Protein AF-A0A3D5AL29-F1 (afdb_monomer_lite)

Sequence (123 aa):
MTFRERMAGELRLTGEQEPRQMELRLDVDWRGEHAPVRGIVHVTGWPEMPCHGTMRIAPIRARRIRYQLDFAEDSHLDGWKSVSLWHPVRSMTRLPATLTRSGEVLGVADRKSVGWGKVVREW

pLDDT: mean 80.46, std 17.86, range [29.36, 96.5]

Structure (mmCIF, N/CA/C/O backbone):
data_AF-A0A3D5AL29-F1
#
_entry.id   AF-A0A3D5AL29-F1
#
loop_
_atom_site.group_PDB
_atom_site.id
_atom_site.type_symbol
_atom_site.label_atom_id
_atom_site.label_alt_id
_atom_site.label_comp_id
_atom_site.label_asym_id
_atom_site.label_entity_id
_atom_site.label_seq_id
_atom_site.pdbx_PDB_ins_code
_atom_site.Cartn_x
_atom_site.Cartn_y
_atom_site.Cartn_z
_atom_site.occupancy
_atom_site.B_iso_or_equiv
_atom_site.auth_seq_id
_atom_site.auth_comp_id
_atom_site.auth_asym_id
_atom_site.auth_atom_id
_atom_site.pdbx_PDB_model_num
ATOM 1 N N . MET A 1 1 ? 18.262 -4.213 -8.657 1.00 83.06 1 MET A N 1
ATOM 2 C CA . MET A 1 1 ? 18.515 -2.955 -7.926 1.00 83.06 1 MET A CA 1
ATOM 3 C C . MET A 1 1 ? 17.599 -2.945 -6.725 1.00 83.06 1 MET A C 1
ATOM 5 O O . MET A 1 1 ? 16.410 -3.156 -6.909 1.00 83.06 1 MET A O 1
ATOM 9 N N . THR A 1 2 ? 18.119 -2.690 -5.531 1.00 87.06 2 THR A N 1
ATOM 10 C CA . THR A 1 2 ? 17.277 -2.448 -4.357 1.00 87.06 2 THR A CA 1
ATOM 11 C C . THR A 1 2 ? 17.051 -0.951 -4.169 1.00 87.06 2 THR A C 1
ATOM 13 O O . THR A 1 2 ? 17.950 -0.148 -4.426 1.00 87.06 2 THR A O 1
ATOM 16 N N . PHE A 1 3 ? 15.847 -0.559 -3.759 1.00 84.88 3 PHE A N 1
ATOM 17 C CA . PHE A 1 3 ? 15.549 0.817 -3.368 1.00 84.88 3 PHE A CA 1
ATOM 18 C C . PHE A 1 3 ? 14.487 0.867 -2.272 1.00 84.88 3 PHE A C 1
ATOM 20 O O . PHE A 1 3 ? 13.725 -0.080 -2.083 1.00 84.88 3 PHE A O 1
ATOM 27 N N . ARG A 1 4 ? 14.440 2.002 -1.573 1.00 87.56 4 ARG A N 1
ATOM 28 C CA . ARG A 1 4 ? 13.416 2.309 -0.577 1.00 87.56 4 ARG A CA 1
ATOM 29 C C . ARG A 1 4 ? 12.424 3.315 -1.123 1.00 87.56 4 ARG A C 1
ATOM 31 O O . ARG A 1 4 ? 12.825 4.289 -1.754 1.00 87.56 4 ARG A O 1
ATOM 38 N N . GLU A 1 5 ? 11.152 3.095 -0.833 1.00 83.88 5 GLU A N 1
ATOM 39 C CA . GLU A 1 5 ? 10.059 3.988 -1.199 1.00 83.88 5 GLU A CA 1
ATOM 40 C C . GLU A 1 5 ? 9.232 4.332 0.037 1.00 83.88 5 GLU A C 1
ATOM 42 O O . GLU A 1 5 ? 8.878 3.460 0.830 1.00 83.88 5 GLU A O 1
ATOM 47 N N . ARG A 1 6 ? 8.885 5.614 0.173 1.00 87.06 6 ARG A N 1
ATOM 48 C CA . ARG A 1 6 ? 7.925 6.091 1.169 1.00 87.06 6 ARG A CA 1
ATOM 49 C C . ARG A 1 6 ? 6.740 6.729 0.459 1.00 87.06 6 ARG A C 1
ATOM 51 O O . ARG A 1 6 ? 6.913 7.659 -0.331 1.00 87.06 6 ARG A O 1
ATOM 58 N N . MET A 1 7 ? 5.539 6.249 0.755 1.00 86.19 7 MET A N 1
ATOM 59 C CA . MET A 1 7 ? 4.287 6.815 0.255 1.00 86.19 7 MET A CA 1
ATOM 60 C C . MET A 1 7 ? 3.411 7.197 1.438 1.00 86.19 7 MET A C 1
ATOM 62 O O . MET A 1 7 ? 3.320 6.440 2.393 1.00 86.19 7 MET A O 1
ATOM 66 N N . ALA A 1 8 ? 2.764 8.353 1.367 1.00 86.75 8 ALA A N 1
ATOM 67 C CA . ALA A 1 8 ? 1.833 8.811 2.388 1.00 86.75 8 ALA A CA 1
ATOM 68 C C . ALA A 1 8 ? 0.549 9.324 1.731 1.00 86.75 8 ALA A C 1
ATOM 70 O O . ALA A 1 8 ? 0.580 9.799 0.587 1.00 86.75 8 ALA A O 1
ATOM 71 N N . GLY A 1 9 ? -0.561 9.216 2.450 1.00 86.94 9 GLY A N 1
ATOM 72 C CA . GLY A 1 9 ? -1.881 9.642 2.009 1.00 86.94 9 GLY A CA 1
ATOM 73 C C . GLY A 1 9 ? -2.906 9.585 3.136 1.00 86.94 9 GLY A C 1
ATOM 74 O O . GLY A 1 9 ? -2.583 9.276 4.280 1.00 86.94 9 GLY A O 1
ATOM 75 N N . GLU A 1 10 ? -4.150 9.879 2.791 1.00 91.00 10 GLU A N 1
ATOM 76 C CA . GLU A 1 10 ? -5.292 9.780 3.694 1.00 91.00 10 GLU A CA 1
ATOM 77 C C . GLU A 1 10 ? -6.094 8.531 3.351 1.00 91.00 10 GLU A C 1
ATOM 79 O O . GLU A 1 10 ? -6.554 8.403 2.219 1.00 91.00 10 GLU A O 1
ATOM 84 N N . LEU A 1 11 ? -6.291 7.643 4.323 1.00 91.69 11 LEU A N 1
ATOM 85 C CA . LEU A 1 11 ? -7.179 6.493 4.234 1.00 91.69 11 LEU A CA 1
ATOM 86 C C . LEU A 1 11 ? -8.579 6.890 4.707 1.00 91.69 11 LEU A C 1
ATOM 88 O O . LEU A 1 11 ? -8.771 7.262 5.864 1.00 91.69 11 LEU A O 1
ATOM 92 N N . ARG A 1 12 ? -9.566 6.778 3.820 1.00 93.06 12 ARG A N 1
ATOM 93 C CA . ARG A 1 12 ? -10.987 6.913 4.156 1.00 93.06 12 ARG A CA 1
ATOM 94 C C . ARG A 1 12 ? -11.577 5.526 4.345 1.00 93.06 12 A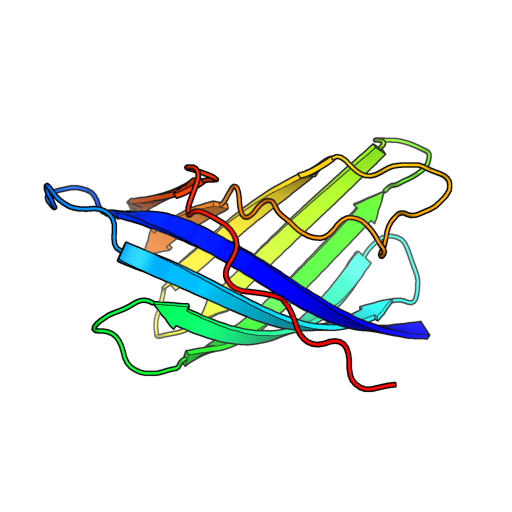RG A C 1
ATOM 96 O O . ARG A 1 12 ? -11.714 4.793 3.366 1.00 93.06 12 ARG A O 1
ATOM 103 N N . LEU A 1 13 ? -11.889 5.180 5.591 1.00 91.81 13 LEU A N 1
ATOM 104 C CA . LEU A 1 13 ? -12.541 3.922 5.937 1.00 91.81 13 LEU A CA 1
ATOM 105 C C . LEU A 1 13 ? -14.060 4.045 5.787 1.00 91.81 13 LEU A C 1
ATOM 107 O O . LEU A 1 13 ? -14.661 5.048 6.169 1.00 91.81 13 LEU A O 1
ATOM 111 N N . THR A 1 14 ? -14.684 3.010 5.238 1.00 90.75 14 THR A N 1
ATOM 112 C CA . THR A 1 14 ? -16.138 2.877 5.161 1.00 90.75 14 THR A CA 1
ATOM 113 C C . THR A 1 14 ? -16.728 2.919 6.572 1.00 90.75 14 THR A C 1
ATOM 115 O O . THR A 1 14 ? -16.331 2.144 7.437 1.00 90.75 14 THR A O 1
ATOM 118 N N . GLY A 1 15 ? -17.682 3.822 6.807 1.00 88.06 15 GLY A N 1
ATOM 119 C CA . GLY A 1 15 ? -18.333 3.996 8.112 1.00 88.06 15 GLY A CA 1
ATOM 120 C C . GLY A 1 15 ? -17.640 4.979 9.063 1.00 88.06 15 GLY A C 1
ATOM 121 O O . GLY A 1 15 ? -18.234 5.342 10.076 1.00 88.06 15 GLY A O 1
ATOM 122 N N . GLU A 1 16 ? -16.443 5.473 8.733 1.00 88.50 16 GLU A N 1
ATOM 123 C CA . GLU A 1 16 ? -15.782 6.548 9.482 1.00 88.50 16 GLU A CA 1
ATOM 124 C C . GLU A 1 16 ? -15.994 7.907 8.802 1.00 88.50 16 GLU A C 1
ATOM 126 O O . GLU A 1 16 ? -15.952 8.026 7.577 1.00 88.50 16 GLU A O 1
ATOM 131 N N . GLN A 1 17 ? -16.229 8.949 9.606 1.00 83.69 17 GLN A N 1
ATOM 132 C CA . GLN A 1 17 ? -16.422 10.312 9.093 1.00 83.69 17 GLN A CA 1
ATOM 133 C C . GLN A 1 17 ? -15.089 11.001 8.771 1.00 83.69 17 GLN A C 1
ATOM 135 O O . GLN A 1 17 ? -14.990 11.733 7.785 1.00 83.69 17 GLN A O 1
ATOM 140 N N . GLU A 1 18 ? -14.056 10.733 9.572 1.00 89.19 18 GLU A N 1
ATOM 141 C CA . GLU A 1 18 ? -12.752 11.382 9.460 1.00 89.19 18 GLU A CA 1
ATOM 142 C C . GLU A 1 18 ? -11.724 10.473 8.768 1.00 89.19 18 GLU A C 1
ATOM 144 O O . GLU A 1 18 ? -11.642 9.283 9.080 1.00 89.19 18 GLU A O 1
ATOM 149 N N . PRO A 1 19 ? -10.913 11.002 7.833 1.00 90.94 19 PRO A N 1
ATOM 150 C CA . PRO A 1 19 ? -9.818 10.245 7.246 1.00 90.94 19 PRO A CA 1
ATOM 151 C C . PRO A 1 19 ? -8.701 9.991 8.267 1.00 90.94 19 PRO A C 1
ATOM 153 O O . PRO A 1 19 ? -8.397 10.828 9.117 1.00 90.94 19 PRO A O 1
ATOM 156 N N . ARG A 1 20 ? -8.005 8.863 8.114 1.00 92.06 20 ARG A N 1
ATOM 157 C CA . ARG A 1 20 ? -6.796 8.531 8.881 1.00 92.06 20 ARG A CA 1
ATOM 158 C C . ARG A 1 20 ? -5.551 8.798 8.047 1.00 92.06 20 ARG A C 1
ATOM 160 O O . ARG A 1 20 ? -5.547 8.537 6.847 1.00 92.06 20 ARG A O 1
ATOM 167 N N . GLN A 1 21 ? -4.468 9.265 8.666 1.00 92.00 21 GLN A N 1
ATOM 168 C CA . GLN A 1 21 ? -3.188 9.342 7.959 1.00 92.00 21 GLN A CA 1
ATOM 169 C C . GLN A 1 21 ? -2.638 7.930 7.762 1.00 92.00 21 GLN A C 1
ATOM 171 O O . GLN A 1 21 ? -2.678 7.104 8.676 1.00 92.00 21 GLN A O 1
ATOM 176 N N . MET A 1 22 ? -2.134 7.662 6.563 1.00 91.38 22 MET A N 1
ATOM 177 C CA . MET A 1 22 ? -1.560 6.384 6.177 1.00 91.38 22 MET A CA 1
ATOM 178 C C . MET A 1 22 ? -0.182 6.587 5.555 1.00 91.38 22 MET A C 1
ATOM 180 O O . MET A 1 22 ? 0.021 7.477 4.729 1.00 91.38 22 MET A O 1
ATOM 184 N N . GLU A 1 23 ? 0.750 5.713 5.914 1.00 92.06 23 GLU A N 1
ATOM 185 C CA . GLU A 1 23 ? 2.095 5.656 5.369 1.00 92.06 23 GLU A CA 1
ATOM 186 C C . GLU A 1 23 ? 2.493 4.221 5.005 1.00 92.06 23 GLU A C 1
ATOM 188 O O . GLU A 1 23 ? 2.236 3.272 5.743 1.00 92.06 23 GLU A O 1
ATOM 193 N N . LEU A 1 24 ? 3.171 4.084 3.866 1.00 90.69 24 LEU A N 1
ATOM 194 C CA . LEU A 1 24 ? 3.862 2.879 3.428 1.00 90.69 24 LEU A CA 1
ATOM 195 C C . LEU A 1 24 ? 5.359 3.158 3.384 1.00 90.69 24 LEU A C 1
ATOM 197 O O . LEU A 1 24 ? 5.795 4.090 2.702 1.00 90.69 24 LEU A O 1
ATOM 201 N N . ARG A 1 25 ? 6.139 2.318 4.059 1.00 91.75 25 ARG A N 1
ATOM 202 C CA . ARG A 1 25 ? 7.604 2.285 3.974 1.00 91.75 25 ARG A CA 1
ATOM 203 C C . ARG A 1 25 ? 8.004 0.956 3.358 1.00 91.75 25 ARG A C 1
ATOM 205 O O . ARG A 1 25 ? 7.780 -0.073 3.980 1.00 91.75 25 ARG A O 1
ATOM 212 N N . LEU A 1 26 ? 8.536 0.973 2.142 1.00 90.88 26 LEU A N 1
ATOM 213 C CA . LEU A 1 26 ? 8.757 -0.225 1.335 1.00 90.88 26 LEU A CA 1
ATOM 214 C C . LEU A 1 26 ? 10.230 -0.373 0.958 1.00 90.88 26 LEU A C 1
ATOM 216 O O . LEU A 1 26 ? 10.848 0.580 0.487 1.00 90.88 26 LEU A O 1
ATOM 220 N N . ASP A 1 27 ? 10.751 -1.586 1.083 1.00 92.06 27 ASP A N 1
ATOM 221 C CA . ASP A 1 27 ? 11.988 -2.050 0.470 1.00 92.06 27 ASP A CA 1
ATOM 222 C C . ASP A 1 27 ? 11.627 -2.890 -0.766 1.00 92.06 27 ASP A C 1
ATOM 224 O O . ASP A 1 27 ? 10.874 -3.868 -0.691 1.00 92.06 27 ASP A O 1
ATOM 228 N N . VAL A 1 28 ? 12.151 -2.492 -1.925 1.00 89.19 28 VAL A N 1
ATOM 229 C CA . VAL A 1 28 ? 11.830 -3.085 -3.228 1.00 89.19 28 VAL A CA 1
ATOM 230 C C . VAL A 1 28 ? 13.095 -3.673 -3.843 1.00 89.19 28 VAL A C 1
ATOM 232 O O . VAL A 1 28 ? 14.068 -2.947 -4.049 1.00 89.19 28 VAL A O 1
ATOM 235 N N . ASP A 1 29 ? 13.083 -4.966 -4.184 1.00 90.12 29 ASP A N 1
ATOM 236 C CA . ASP A 1 29 ? 14.138 -5.590 -5.000 1.00 90.12 29 ASP A CA 1
ATOM 237 C C . ASP A 1 29 ? 13.690 -5.651 -6.463 1.00 90.12 29 ASP A C 1
ATOM 239 O O . ASP A 1 29 ? 12.976 -6.550 -6.905 1.00 90.12 29 ASP A O 1
ATOM 243 N N . TRP A 1 30 ? 14.091 -4.647 -7.234 1.00 85.19 30 TRP A N 1
ATOM 244 C CA . TRP A 1 30 ? 13.692 -4.480 -8.621 1.00 85.19 30 TRP A CA 1
ATOM 245 C C . TRP A 1 30 ? 14.679 -5.142 -9.587 1.00 85.19 30 TRP A C 1
ATOM 247 O O . TRP A 1 30 ? 15.803 -4.668 -9.779 1.00 85.19 30 TRP A O 1
ATOM 257 N N . ARG A 1 31 ? 14.246 -6.234 -10.230 1.00 83.00 31 ARG A N 1
ATOM 258 C CA . ARG A 1 31 ? 15.037 -6.988 -11.228 1.00 83.00 31 ARG A CA 1
ATOM 259 C C . ARG A 1 31 ? 14.365 -7.116 -12.602 1.00 83.00 31 ARG A C 1
ATOM 261 O O . ARG A 1 31 ? 14.923 -7.742 -13.494 1.00 83.00 31 ARG A O 1
ATOM 268 N N . GLY A 1 32 ? 13.179 -6.538 -12.779 1.00 83.06 32 GLY A N 1
ATOM 269 C CA . GLY A 1 32 ? 12.372 -6.663 -13.995 1.00 83.06 32 GLY A CA 1
ATOM 270 C C . GLY A 1 32 ? 11.012 -5.983 -13.844 1.00 83.06 32 GLY A C 1
ATOM 271 O O . GLY A 1 32 ? 10.815 -5.184 -12.938 1.00 83.06 32 GLY A O 1
ATOM 272 N N . GLU A 1 33 ? 10.047 -6.284 -14.711 1.00 85.06 33 GLU A N 1
ATOM 273 C CA . GLU A 1 33 ? 8.721 -5.644 -14.649 1.00 85.06 33 GLU A CA 1
ATOM 274 C C . GLU A 1 33 ? 7.966 -5.939 -13.338 1.00 85.06 33 GLU A C 1
ATOM 276 O O . GLU A 1 33 ? 7.160 -5.118 -12.916 1.00 85.06 33 GLU A O 1
ATOM 281 N N . HIS A 1 34 ? 8.250 -7.055 -12.663 1.00 89.00 34 HIS A N 1
ATOM 282 C CA . HIS A 1 34 ? 7.695 -7.393 -11.351 1.00 89.00 34 HIS A CA 1
ATOM 283 C C . HIS A 1 34 ? 8.814 -7.442 -10.308 1.00 89.00 34 HIS A C 1
ATOM 285 O O . HIS A 1 34 ? 9.859 -8.051 -10.543 1.00 89.00 34 HIS A O 1
ATOM 291 N N . ALA A 1 35 ? 8.592 -6.798 -9.167 1.00 89.44 35 ALA A N 1
ATOM 292 C CA . ALA A 1 35 ? 9.533 -6.710 -8.060 1.00 89.44 35 ALA A CA 1
ATOM 293 C C . ALA A 1 35 ? 8.869 -7.202 -6.764 1.00 89.44 35 ALA A C 1
ATOM 295 O O . ALA A 1 35 ? 7.778 -6.720 -6.443 1.00 89.44 35 ALA A O 1
ATOM 296 N N . PRO A 1 36 ? 9.476 -8.135 -6.009 1.00 92.12 36 PRO A N 1
ATOM 297 C CA . PRO A 1 36 ? 9.036 -8.421 -4.651 1.00 92.12 36 PRO A CA 1
ATOM 298 C C . PRO A 1 36 ? 9.215 -7.191 -3.753 1.00 92.12 36 PRO A C 1
ATOM 300 O O . PRO A 1 36 ? 10.176 -6.426 -3.894 1.00 92.12 36 PRO A O 1
ATOM 303 N N . VAL A 1 37 ? 8.281 -7.025 -2.819 1.00 92.94 37 VAL A N 1
ATOM 304 C CA . VAL A 1 37 ? 8.238 -5.909 -1.872 1.00 92.94 37 VAL A CA 1
ATOM 305 C C . VAL A 1 37 ? 8.072 -6.436 -0.458 1.00 92.94 37 VAL A C 1
ATOM 307 O O . VAL A 1 37 ? 7.311 -7.375 -0.219 1.00 92.94 37 VAL A O 1
ATOM 310 N N . ARG A 1 38 ? 8.768 -5.802 0.484 1.00 95.50 38 ARG A N 1
ATOM 311 C CA . ARG A 1 38 ? 8.531 -5.925 1.925 1.00 95.50 38 ARG A CA 1
ATOM 312 C C . ARG A 1 38 ? 8.500 -4.536 2.539 1.00 95.50 38 ARG A C 1
ATOM 314 O O . ARG A 1 38 ? 9.061 -3.608 1.966 1.00 95.50 38 ARG A O 1
ATOM 321 N N . GLY A 1 39 ? 7.859 -4.377 3.684 1.00 95.00 39 GLY A N 1
ATOM 322 C CA . GLY A 1 39 ? 7.808 -3.068 4.316 1.00 95.00 39 GLY A CA 1
ATOM 323 C C . GLY A 1 39 ? 6.895 -2.993 5.520 1.00 95.00 39 GLY A C 1
ATOM 324 O O . GLY A 1 39 ? 6.527 -4.014 6.095 1.00 95.00 39 GLY A O 1
ATOM 325 N N . ILE A 1 40 ? 6.502 -1.770 5.860 1.00 96.19 40 ILE A N 1
ATOM 326 C CA . ILE A 1 40 ? 5.603 -1.447 6.965 1.00 96.19 40 ILE A CA 1
ATOM 327 C C . ILE A 1 40 ? 4.432 -0.607 6.450 1.00 96.19 40 ILE A C 1
ATOM 329 O O . ILE A 1 40 ? 4.635 0.367 5.718 1.00 96.19 40 ILE A O 1
ATOM 333 N N . VAL A 1 41 ? 3.225 -0.970 6.883 1.00 94.62 41 VAL A N 1
ATOM 334 C CA . VAL A 1 41 ? 2.016 -0.145 6.816 1.00 94.62 41 VAL A CA 1
ATOM 335 C C . VAL A 1 41 ? 1.817 0.523 8.167 1.00 94.62 41 VAL A C 1
ATOM 337 O O . VAL A 1 41 ? 1.785 -0.144 9.201 1.00 94.62 41 VAL A O 1
ATOM 340 N N . HIS A 1 42 ? 1.646 1.837 8.154 1.00 94.38 42 HIS A N 1
ATOM 341 C CA . HIS A 1 42 ? 1.271 2.613 9.324 1.00 94.38 42 HIS A CA 1
ATOM 342 C C . HIS A 1 42 ? -0.018 3.378 9.020 1.00 94.38 42 HIS A C 1
ATOM 344 O O . HIS A 1 42 ? -0.096 4.092 8.023 1.00 94.38 42 HIS A O 1
ATOM 350 N N . VAL A 1 43 ? -1.031 3.219 9.870 1.00 93.38 43 VAL A N 1
ATOM 351 C CA . VAL A 1 43 ? -2.302 3.953 9.813 1.00 93.38 43 VAL A CA 1
ATOM 352 C C . VAL A 1 43 ? -2.539 4.548 11.192 1.00 93.38 43 VAL A C 1
ATOM 354 O O . VAL A 1 43 ? -2.399 3.847 12.193 1.00 93.38 43 VAL A O 1
ATOM 357 N N . THR A 1 44 ? -2.906 5.826 11.273 1.00 93.31 44 THR A N 1
ATOM 358 C CA . THR A 1 44 ? -3.171 6.472 12.564 1.00 93.31 44 THR A CA 1
ATOM 359 C C . THR A 1 44 ? -4.212 5.693 13.373 1.00 93.31 44 THR A C 1
ATOM 361 O O . THR A 1 44 ? -5.317 5.411 12.904 1.00 93.31 44 THR A O 1
ATOM 364 N N . GLY A 1 45 ? -3.848 5.354 14.611 1.00 91.31 45 GLY A N 1
ATOM 365 C CA . GLY A 1 45 ? -4.689 4.583 15.527 1.00 91.31 45 GLY A CA 1
ATOM 366 C C . GLY A 1 45 ? -4.604 3.063 15.355 1.00 91.31 45 GLY A C 1
ATOM 367 O O . GLY A 1 45 ? -5.318 2.358 16.061 1.00 91.31 45 GLY A O 1
ATOM 368 N N . TRP A 1 46 ? -3.762 2.551 14.451 1.00 92.06 46 TRP A N 1
ATOM 369 C CA . TRP A 1 46 ? -3.445 1.125 14.305 1.00 92.06 46 TRP A CA 1
ATOM 370 C C . TRP A 1 46 ? -1.980 0.860 14.692 1.00 92.06 46 TRP A C 1
ATOM 372 O O . TRP A 1 46 ? -1.152 1.769 14.588 1.00 92.06 46 TRP A O 1
ATOM 382 N N . PRO A 1 47 ? -1.628 -0.362 15.132 1.00 95.00 47 PRO A N 1
ATOM 383 C CA . PRO A 1 47 ? -0.225 -0.744 15.265 1.00 95.00 47 PRO A CA 1
ATOM 384 C C . PRO A 1 47 ? 0.477 -0.715 13.900 1.00 95.00 47 PRO A C 1
ATOM 386 O O . PRO A 1 47 ? -0.156 -0.892 12.857 1.00 95.00 47 PRO A O 1
ATOM 389 N N . GLU A 1 48 ? 1.798 -0.523 13.898 1.00 94.69 48 GLU A N 1
ATOM 390 C CA . GLU A 1 48 ? 2.591 -0.739 12.686 1.00 94.69 48 GLU A CA 1
ATOM 391 C C . GLU A 1 48 ? 2.501 -2.207 12.265 1.00 94.69 48 GLU A C 1
ATOM 393 O O . GLU A 1 48 ? 2.681 -3.112 13.081 1.00 94.69 48 GLU A O 1
ATOM 398 N N . MET A 1 49 ? 2.230 -2.444 10.983 1.00 95.69 49 MET A N 1
ATOM 399 C CA . MET A 1 49 ? 2.020 -3.789 10.460 1.00 95.69 49 MET A CA 1
ATOM 400 C C . MET A 1 49 ? 3.045 -4.102 9.377 1.00 95.69 49 MET A C 1
ATOM 402 O O . MET A 1 49 ? 3.164 -3.335 8.415 1.00 95.69 49 MET A O 1
ATOM 406 N N . PRO A 1 50 ? 3.777 -5.223 9.482 1.00 96.50 50 PRO A N 1
ATOM 407 C CA . PRO A 1 50 ? 4.616 -5.674 8.389 1.00 96.50 50 PRO A CA 1
ATOM 408 C C . PRO A 1 50 ? 3.750 -6.028 7.181 1.00 96.50 50 PRO A C 1
ATOM 410 O O . PRO A 1 50 ? 2.672 -6.606 7.313 1.00 96.50 50 PRO A O 1
ATOM 413 N N . CYS A 1 51 ? 4.247 -5.691 5.997 1.00 95.25 51 CYS A N 1
ATOM 414 C CA . CYS A 1 51 ? 3.622 -6.036 4.731 1.00 95.25 51 CYS A CA 1
ATOM 415 C C . CYS A 1 51 ? 4.607 -6.697 3.780 1.00 95.25 51 CYS A C 1
ATOM 417 O O . CYS A 1 51 ? 5.828 -6.515 3.864 1.00 95.25 51 CYS A O 1
ATOM 419 N N . HIS A 1 52 ? 4.053 -7.460 2.852 1.00 95.56 52 HIS A N 1
ATOM 420 C CA . HIS A 1 52 ? 4.783 -8.089 1.768 1.00 95.56 52 HIS A CA 1
ATOM 421 C C . HIS A 1 52 ? 3.907 -8.134 0.522 1.00 95.56 52 HIS A C 1
ATOM 423 O O . HIS A 1 52 ? 2.694 -7.987 0.603 1.00 95.56 52 HIS A O 1
ATOM 429 N N . GLY A 1 53 ? 4.517 -8.316 -0.642 1.00 94.06 53 GLY A N 1
ATOM 430 C CA . GLY A 1 53 ? 3.755 -8.485 -1.868 1.00 94.06 53 GLY A CA 1
ATOM 431 C C . GLY A 1 53 ? 4.580 -8.202 -3.104 1.00 94.06 53 GLY A C 1
ATOM 432 O O . GLY A 1 53 ? 5.785 -8.46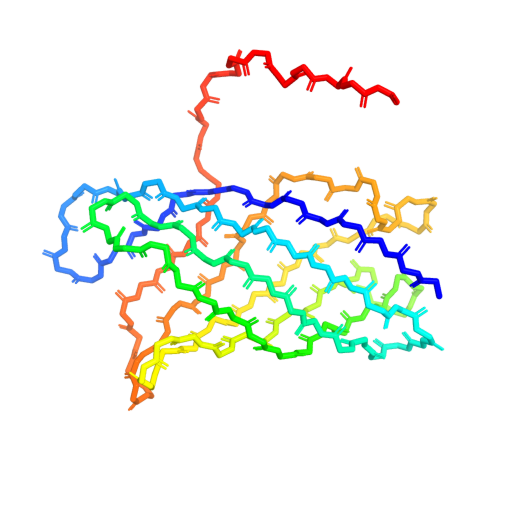9 -3.147 1.00 94.06 53 GLY A O 1
ATOM 433 N N . THR A 1 54 ? 3.925 -7.661 -4.126 1.00 93.44 54 THR A N 1
ATOM 434 C CA . THR A 1 54 ? 4.549 -7.415 -5.425 1.00 93.44 54 THR A CA 1
ATOM 435 C C . THR A 1 54 ? 4.289 -6.003 -5.919 1.00 93.44 54 THR A C 1
ATOM 437 O O . THR A 1 54 ? 3.242 -5.401 -5.681 1.00 93.44 54 THR A O 1
ATOM 440 N N . MET A 1 55 ? 5.262 -5.464 -6.644 1.00 90.12 55 MET A N 1
ATOM 441 C CA . MET A 1 55 ? 5.152 -4.207 -7.360 1.00 90.12 55 MET A CA 1
ATOM 442 C C . MET A 1 55 ? 5.449 -4.450 -8.832 1.00 90.12 55 MET A C 1
ATOM 444 O O . MET A 1 55 ? 6.550 -4.850 -9.206 1.00 90.12 55 MET A O 1
ATOM 448 N N . ARG A 1 56 ? 4.462 -4.192 -9.683 1.00 89.06 56 ARG A N 1
ATOM 449 C CA . ARG A 1 56 ? 4.636 -4.147 -11.128 1.00 89.06 56 ARG A CA 1
ATOM 450 C C . ARG A 1 56 ? 5.078 -2.749 -11.539 1.00 89.06 56 ARG A C 1
ATOM 452 O O . ARG A 1 56 ? 4.354 -1.786 -11.303 1.00 89.06 56 ARG A O 1
ATOM 459 N N . ILE A 1 57 ? 6.227 -2.636 -12.193 1.00 82.19 57 ILE A N 1
ATOM 460 C CA . ILE A 1 57 ? 6.858 -1.388 -12.627 1.00 82.19 57 ILE A CA 1
ATOM 461 C C . ILE A 1 57 ? 6.962 -1.401 -14.157 1.00 82.19 57 ILE A C 1
ATOM 463 O O . ILE A 1 57 ? 7.844 -2.042 -14.724 1.00 82.19 57 ILE A O 1
ATOM 467 N N . ALA A 1 58 ? 6.067 -0.678 -14.839 1.00 79.50 58 ALA A N 1
ATOM 468 C CA . ALA A 1 58 ? 5.976 -0.643 -16.303 1.00 79.50 58 ALA A CA 1
ATOM 469 C C . ALA A 1 58 ? 6.113 0.795 -16.859 1.00 79.50 58 ALA A C 1
ATOM 471 O O . ALA A 1 58 ? 5.143 1.367 -17.370 1.00 79.50 58 ALA A O 1
ATOM 472 N N . PRO A 1 59 ? 7.310 1.414 -16.779 1.00 70.81 59 PRO A N 1
ATOM 473 C CA . PRO A 1 59 ? 7.506 2.829 -17.094 1.00 70.81 59 PRO A CA 1
ATOM 474 C C . PRO A 1 59 ? 7.387 3.150 -18.587 1.00 70.81 59 PRO A C 1
ATOM 476 O O . PRO A 1 59 ? 6.878 4.212 -18.931 1.00 70.81 59 PRO A O 1
ATOM 479 N N . ILE A 1 60 ? 7.806 2.237 -19.470 1.00 72.38 60 ILE A N 1
ATOM 480 C CA . ILE A 1 60 ? 7.797 2.451 -20.927 1.00 72.38 60 ILE A CA 1
ATOM 481 C C . ILE A 1 60 ? 6.430 2.110 -21.525 1.00 72.38 60 ILE A C 1
ATOM 483 O O . ILE A 1 60 ? 5.828 2.929 -22.208 1.00 72.38 60 ILE A O 1
ATOM 487 N N . ARG A 1 61 ? 5.923 0.902 -21.244 1.00 74.50 61 ARG A N 1
ATOM 488 C CA . ARG A 1 61 ? 4.696 0.376 -21.866 1.00 74.50 61 ARG A CA 1
ATOM 489 C C . ARG A 1 61 ? 3.413 0.999 -21.317 1.00 74.50 61 ARG A C 1
ATOM 491 O O . ARG A 1 61 ? 2.456 1.147 -22.062 1.00 74.50 61 ARG A O 1
ATOM 498 N N . ALA A 1 62 ? 3.384 1.330 -20.024 1.00 72.50 62 ALA A N 1
ATOM 499 C CA . ALA A 1 62 ? 2.156 1.744 -19.340 1.00 72.50 62 ALA A CA 1
ATOM 500 C C . ALA A 1 62 ? 2.297 3.036 -18.524 1.00 72.50 62 ALA A C 1
ATOM 502 O O . ALA A 1 62 ? 1.300 3.520 -17.994 1.00 72.50 62 ALA A O 1
ATOM 503 N N . ARG A 1 63 ? 3.518 3.580 -18.379 1.00 79.25 63 ARG A N 1
ATOM 504 C CA . ARG A 1 63 ? 3.827 4.736 -17.515 1.00 79.25 63 ARG A CA 1
ATOM 505 C C . ARG A 1 63 ? 3.179 4.603 -16.131 1.00 79.25 63 ARG A C 1
ATOM 507 O O . ARG A 1 63 ? 2.666 5.574 -15.576 1.00 79.25 63 ARG A O 1
ATOM 514 N N . ARG A 1 64 ? 3.176 3.382 -15.583 1.00 80.56 64 ARG A N 1
ATOM 515 C CA . ARG A 1 64 ? 2.460 3.035 -14.349 1.00 80.56 64 ARG A CA 1
ATOM 516 C C . ARG A 1 64 ? 3.259 2.069 -13.483 1.00 80.56 64 ARG A C 1
ATOM 518 O O . ARG A 1 64 ? 3.940 1.177 -13.989 1.00 80.56 64 ARG A O 1
ATOM 525 N N . ILE A 1 65 ? 3.117 2.242 -12.178 1.00 83.44 65 ILE A N 1
ATOM 526 C CA . ILE A 1 65 ? 3.445 1.267 -11.147 1.00 83.44 65 ILE A CA 1
ATOM 527 C C . ILE A 1 65 ? 2.131 0.786 -10.531 1.00 83.44 65 ILE A C 1
ATOM 529 O O . ILE A 1 65 ? 1.271 1.608 -10.232 1.00 83.44 65 ILE A O 1
ATOM 533 N N . ARG A 1 66 ? 1.974 -0.522 -10.335 1.00 88.44 66 ARG A N 1
ATOM 534 C CA . ARG A 1 66 ? 0.912 -1.124 -9.516 1.00 88.44 66 ARG A CA 1
ATOM 535 C C . ARG A 1 66 ? 1.565 -1.880 -8.373 1.00 88.44 66 ARG A C 1
ATOM 537 O O . ARG A 1 66 ? 2.569 -2.542 -8.604 1.00 88.44 66 ARG A O 1
ATOM 544 N N . TYR A 1 67 ? 1.017 -1.793 -7.177 1.00 87.75 67 TYR A N 1
ATOM 545 C CA . TYR A 1 67 ? 1.467 -2.560 -6.027 1.00 87.75 67 TYR A CA 1
ATOM 546 C C . TYR A 1 67 ? 0.290 -3.306 -5.415 1.00 87.75 67 TYR A C 1
ATOM 548 O O . TYR A 1 67 ? -0.827 -2.795 -5.382 1.00 87.75 67 TYR A O 1
ATOM 556 N N . GLN A 1 68 ? 0.565 -4.524 -4.975 1.00 92.44 68 GLN A N 1
ATOM 557 C CA . GLN A 1 68 ? -0.366 -5.410 -4.295 1.00 92.44 68 GLN A CA 1
ATOM 558 C C . GLN A 1 68 ? 0.345 -5.901 -3.045 1.00 92.44 68 GLN A C 1
ATOM 560 O O . GLN A 1 68 ? 1.400 -6.532 -3.162 1.00 92.44 68 GLN A O 1
ATOM 565 N N . LEU A 1 69 ? -0.164 -5.512 -1.880 1.00 93.69 69 LEU A N 1
ATOM 566 C CA . LEU A 1 69 ? 0.483 -5.732 -0.591 1.00 93.69 69 LEU A CA 1
ATOM 567 C C . LEU A 1 69 ? -0.493 -6.393 0.374 1.00 93.69 69 LEU A C 1
ATOM 569 O O . LEU A 1 69 ? -1.584 -5.873 0.594 1.00 93.69 69 LEU A O 1
ATOM 573 N N . ASP A 1 70 ? -0.048 -7.473 0.994 1.00 93.88 70 ASP A N 1
ATOM 574 C CA . ASP A 1 70 ? -0.752 -8.175 2.056 1.00 93.88 70 ASP A CA 1
ATOM 575 C C . ASP A 1 70 ? -0.135 -7.806 3.408 1.00 93.88 70 ASP A C 1
ATOM 577 O O . ASP A 1 70 ? 1.093 -7.714 3.559 1.00 93.88 70 ASP A O 1
ATOM 581 N N . PHE A 1 71 ? -0.992 -7.547 4.390 1.00 91.19 71 PHE A N 1
ATOM 582 C CA . PHE A 1 71 ? -0.619 -7.151 5.746 1.00 91.19 71 PHE A CA 1
ATOM 583 C C . PHE A 1 71 ? -1.768 -7.457 6.708 1.00 91.19 71 PHE A C 1
ATOM 585 O O . PHE A 1 71 ? -2.922 -7.482 6.296 1.00 91.19 71 PHE A O 1
ATOM 592 N N . ALA A 1 72 ? -1.460 -7.676 7.991 1.00 83.00 72 ALA A N 1
ATOM 593 C CA . ALA A 1 72 ? -2.410 -8.266 8.945 1.00 83.00 72 ALA A CA 1
ATOM 594 C C . ALA A 1 72 ? -3.054 -9.573 8.427 1.00 83.00 72 ALA A C 1
ATOM 596 O O . ALA A 1 72 ? -2.775 -10.042 7.325 1.00 83.00 72 ALA A O 1
ATOM 597 N N . GLU A 1 73 ? -3.892 -10.207 9.242 1.00 79.25 73 GLU A N 1
ATOM 598 C CA . GLU A 1 73 ? -4.671 -11.355 8.777 1.00 79.25 73 GLU A CA 1
ATOM 599 C C . GLU A 1 73 ? -5.810 -10.826 7.883 1.00 79.25 73 GLU A C 1
ATOM 601 O O . GLU A 1 73 ? -6.667 -10.050 8.326 1.00 79.25 73 GLU A O 1
ATOM 606 N N . ASP A 1 74 ? -5.731 -11.178 6.598 1.00 86.94 74 ASP A N 1
ATOM 607 C CA . ASP A 1 74 ? -6.683 -10.894 5.515 1.00 86.94 74 ASP A CA 1
ATOM 608 C C . ASP A 1 74 ? -6.780 -9.463 4.974 1.00 86.94 74 ASP A C 1
ATOM 610 O O . ASP A 1 74 ? -7.718 -9.188 4.223 1.00 86.94 74 ASP A O 1
ATOM 614 N N . SER A 1 75 ? -5.865 -8.540 5.301 1.00 92.06 75 SER A N 1
ATOM 615 C CA . SER A 1 75 ? -5.911 -7.191 4.706 1.00 92.06 75 SER A CA 1
ATOM 616 C C . SER A 1 75 ? -5.024 -7.073 3.467 1.00 92.06 75 SER A C 1
ATOM 618 O O . SER A 1 75 ? -3.855 -7.455 3.466 1.00 92.06 75 SER A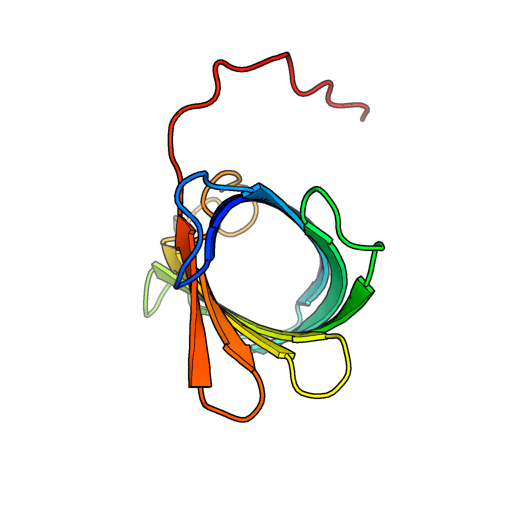 O 1
ATOM 620 N N . HIS A 1 76 ? -5.589 -6.495 2.409 1.00 94.19 76 HIS A N 1
ATOM 621 C CA . HIS A 1 76 ? -4.943 -6.344 1.113 1.00 94.19 76 HIS A CA 1
ATOM 622 C C . HIS A 1 76 ? -5.050 -4.905 0.611 1.00 94.19 76 HIS A C 1
ATOM 624 O O . HIS A 1 76 ? -6.133 -4.313 0.581 1.00 94.19 76 HIS A O 1
ATOM 630 N N . LEU A 1 77 ? -3.917 -4.352 0.188 1.00 92.81 77 LEU A N 1
ATOM 631 C CA . LEU A 1 77 ? -3.809 -3.049 -0.454 1.00 92.81 77 LEU A CA 1
ATOM 632 C C . LEU A 1 77 ? -3.488 -3.223 -1.929 1.00 92.81 77 LEU A C 1
ATOM 634 O O . LEU A 1 77 ? -2.408 -3.696 -2.286 1.00 92.81 77 LEU A O 1
ATOM 638 N N . ASP A 1 78 ? -4.384 -2.733 -2.775 1.00 92.44 78 ASP A N 1
ATOM 639 C CA . ASP A 1 78 ? -4.180 -2.658 -4.215 1.00 92.44 78 ASP A CA 1
ATOM 640 C C . ASP A 1 78 ? -4.083 -1.199 -4.640 1.00 92.44 78 ASP A C 1
ATOM 642 O O . ASP A 1 78 ? -5.055 -0.452 -4.534 1.00 92.44 78 ASP A O 1
ATOM 646 N N . GLY A 1 79 ? -2.913 -0.773 -5.107 1.00 88.00 79 GLY A N 1
ATOM 647 C CA . GLY A 1 79 ? -2.712 0.608 -5.512 1.00 88.00 79 GLY A CA 1
ATOM 648 C C . GLY A 1 79 ? -1.947 0.774 -6.808 1.00 88.00 79 GLY A C 1
ATOM 649 O O . GLY A 1 79 ? -1.262 -0.128 -7.293 1.00 88.00 79 GLY A O 1
ATOM 650 N N . TRP A 1 80 ? -2.079 1.954 -7.410 1.00 85.38 80 TRP A N 1
ATOM 651 C CA . TRP A 1 80 ? -1.446 2.251 -8.692 1.00 85.38 80 TRP A CA 1
ATOM 652 C C . TRP A 1 80 ? -1.023 3.711 -8.807 1.00 85.38 80 TRP A C 1
ATOM 654 O O . TRP A 1 80 ? -1.827 4.616 -8.670 1.00 85.38 80 TRP A O 1
ATOM 664 N N . LYS A 1 81 ? 0.228 3.983 -9.170 1.00 78.81 81 LYS A N 1
ATOM 665 C CA . LYS A 1 81 ? 0.682 5.350 -9.456 1.00 78.81 81 LYS A CA 1
ATOM 666 C C . LYS A 1 81 ? 1.195 5.477 -10.877 1.00 78.81 81 LYS A C 1
ATOM 668 O O . LYS A 1 81 ? 1.872 4.588 -11.390 1.00 78.81 81 LYS A O 1
ATOM 673 N N . SER A 1 82 ? 0.905 6.599 -11.521 1.00 75.94 82 SER A N 1
ATOM 674 C CA . SER A 1 82 ? 1.573 6.955 -12.771 1.00 75.94 82 SER A CA 1
ATOM 675 C C . SER A 1 82 ? 3.038 7.294 -12.502 1.00 75.94 82 SER A C 1
ATOM 677 O O . SER A 1 82 ? 3.367 7.902 -11.483 1.00 75.94 82 SER A O 1
ATOM 679 N N . VAL A 1 83 ? 3.914 6.928 -13.431 1.00 73.12 83 VAL A N 1
ATOM 680 C CA . VAL A 1 83 ? 5.345 7.227 -13.365 1.00 73.12 83 VAL A CA 1
ATOM 681 C C . VAL A 1 83 ? 5.834 7.937 -14.615 1.00 73.12 83 VAL A C 1
ATOM 683 O O . VAL A 1 83 ? 5.313 7.756 -15.717 1.00 73.12 83 VAL A O 1
ATOM 686 N N . SER A 1 84 ? 6.862 8.764 -14.439 1.00 66.94 84 SER A N 1
ATOM 687 C CA . SER A 1 84 ? 7.604 9.344 -15.557 1.00 66.94 84 SER A CA 1
ATOM 688 C C . SER A 1 84 ? 8.663 8.360 -16.065 1.00 66.94 84 SER A C 1
ATOM 690 O O . SER A 1 84 ? 9.221 7.592 -15.284 1.00 66.94 84 SER A O 1
ATOM 692 N N . LEU A 1 85 ? 8.952 8.398 -17.371 1.00 63.12 85 LEU A N 1
ATOM 693 C CA . LEU A 1 85 ? 9.982 7.558 -18.002 1.00 63.12 85 LEU A CA 1
ATOM 694 C C . LEU A 1 85 ? 11.374 7.797 -17.403 1.00 63.12 85 LEU A C 1
ATOM 696 O O . LEU A 1 85 ? 12.115 6.852 -17.164 1.00 63.12 85 LEU A O 1
ATOM 700 N N . TRP A 1 86 ? 11.702 9.064 -17.148 1.00 62.22 86 TRP A N 1
ATOM 701 C CA . TRP A 1 86 ? 13.036 9.497 -16.726 1.00 62.22 86 TRP A CA 1
ATOM 702 C C . TRP A 1 86 ? 13.313 9.259 -15.241 1.00 62.22 86 TRP A C 1
ATOM 704 O O . TRP A 1 86 ? 14.462 9.136 -14.834 1.00 62.22 86 TRP A O 1
ATOM 714 N N . HIS A 1 87 ? 12.262 9.203 -14.423 1.00 63.19 87 HIS A N 1
ATOM 715 C CA . HIS A 1 87 ? 12.372 9.134 -12.970 1.00 63.19 87 HIS A CA 1
ATOM 716 C C . HIS A 1 87 ? 11.283 8.231 -12.371 1.00 63.19 87 HIS A C 1
ATOM 718 O O . HIS A 1 87 ? 10.479 8.695 -11.555 1.00 63.19 87 HIS A O 1
ATOM 724 N N . PRO A 1 88 ? 11.241 6.936 -12.739 1.00 56.19 88 PRO A N 1
ATOM 725 C CA . PRO A 1 88 ? 10.162 6.046 -12.319 1.00 56.19 88 PRO A CA 1
ATOM 726 C C . PRO A 1 88 ? 10.124 5.824 -10.801 1.00 56.19 88 PRO A C 1
ATOM 728 O O . PRO A 1 88 ? 9.061 5.572 -10.242 1.00 56.19 88 PRO A O 1
ATOM 731 N N . VAL A 1 89 ? 11.272 5.994 -10.140 1.00 60.88 89 VAL A N 1
ATOM 732 C CA . VAL A 1 89 ? 11.483 5.755 -8.702 1.00 60.88 89 VAL A CA 1
ATOM 733 C C . VAL A 1 89 ? 11.674 7.063 -7.909 1.00 60.88 89 VAL A C 1
ATOM 735 O O . VAL A 1 89 ? 11.811 7.052 -6.697 1.00 60.88 89 VAL A O 1
ATOM 738 N N . ARG A 1 90 ? 11.6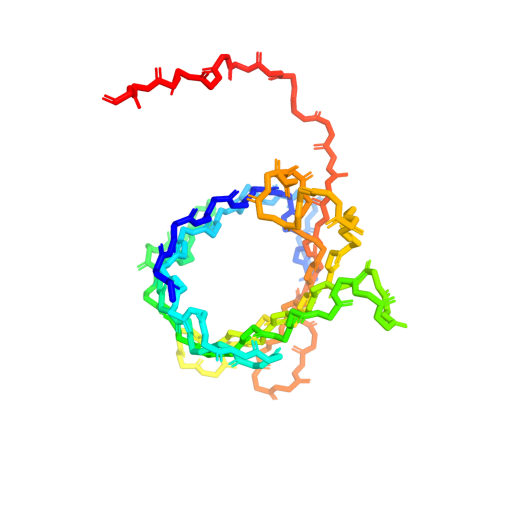59 8.233 -8.568 1.00 52.78 90 ARG A N 1
ATOM 739 C CA . ARG A 1 90 ? 11.773 9.552 -7.900 1.00 52.78 90 ARG A CA 1
ATOM 740 C C . ARG A 1 90 ? 10.427 10.265 -7.724 1.00 52.78 90 ARG A C 1
ATOM 742 O O . ARG A 1 90 ? 10.373 11.332 -7.116 1.00 52.78 90 ARG A O 1
ATOM 749 N N . SER A 1 91 ? 9.337 9.684 -8.226 1.00 49.91 91 SER A N 1
ATOM 750 C CA . SER A 1 91 ? 7.976 10.182 -8.007 1.00 49.91 91 SER A CA 1
ATOM 751 C C . SER A 1 91 ? 7.432 9.698 -6.659 1.00 49.91 91 SER A C 1
ATOM 753 O O . SER A 1 91 ? 6.600 8.789 -6.598 1.00 49.91 91 SER A O 1
ATOM 755 N N . MET A 1 92 ? 7.906 10.334 -5.584 1.00 50.72 92 MET A N 1
ATOM 756 C CA . MET A 1 92 ? 7.178 10.413 -4.314 1.00 50.72 92 MET A CA 1
ATOM 757 C C . MET A 1 92 ? 5.789 11.041 -4.552 1.00 50.72 92 MET A C 1
ATOM 759 O O . MET A 1 92 ? 5.637 11.859 -5.461 1.00 50.72 92 MET A O 1
ATOM 763 N N . THR A 1 93 ? 4.834 10.749 -3.657 1.00 57.62 93 THR A N 1
ATOM 764 C CA . THR A 1 93 ? 3.637 11.555 -3.286 1.00 57.62 93 THR A CA 1
ATOM 765 C C . THR A 1 93 ? 2.240 11.194 -3.800 1.00 57.62 93 THR A C 1
ATOM 767 O O . THR A 1 93 ? 1.382 12.076 -3.826 1.00 57.62 93 THR A O 1
ATOM 770 N N . ARG A 1 94 ? 1.927 9.938 -4.144 1.00 62.59 94 ARG A N 1
ATOM 771 C CA . ARG A 1 94 ? 0.512 9.500 -4.193 1.00 62.59 94 ARG A CA 1
ATOM 772 C C . ARG A 1 94 ? 0.383 8.059 -3.709 1.00 62.59 94 ARG A C 1
ATOM 774 O O . ARG A 1 94 ? 1.083 7.196 -4.231 1.00 62.59 94 ARG A O 1
ATOM 781 N N . LEU A 1 95 ? -0.518 7.830 -2.755 1.00 67.62 95 LEU A N 1
ATOM 782 C CA . LEU A 1 95 ? -0.931 6.508 -2.279 1.00 67.62 95 LEU A CA 1
ATOM 783 C C . LEU A 1 95 ? -2.397 6.265 -2.677 1.00 67.62 95 LEU A C 1
ATOM 785 O O . LEU A 1 95 ? -3.258 6.237 -1.809 1.00 67.62 95 LEU A O 1
ATOM 789 N N . PRO A 1 96 ? -2.716 6.165 -3.978 1.00 79.25 96 PRO A N 1
ATOM 790 C CA . PRO A 1 96 ? -4.018 5.686 -4.399 1.00 79.25 96 PRO A CA 1
ATOM 791 C C . PRO A 1 96 ? -4.039 4.175 -4.175 1.00 79.25 96 PRO A C 1
ATOM 793 O O . PRO A 1 96 ? -3.385 3.422 -4.900 1.00 79.25 96 PRO A O 1
ATOM 796 N N . ALA A 1 97 ? -4.744 3.732 -3.145 1.00 85.94 97 ALA A N 1
ATOM 797 C CA . ALA A 1 97 ? -4.922 2.314 -2.880 1.00 85.94 97 ALA A CA 1
ATOM 798 C C . ALA A 1 97 ? -6.348 2.019 -2.444 1.00 85.94 97 ALA A C 1
ATOM 800 O O . ALA A 1 97 ? -6.946 2.781 -1.692 1.00 85.94 97 ALA A O 1
ATOM 801 N N . THR A 1 98 ? -6.873 0.883 -2.871 1.00 92.00 98 THR A N 1
ATOM 802 C CA . THR A 1 98 ? -8.054 0.283 -2.265 1.00 92.00 98 THR A CA 1
ATOM 803 C C . THR A 1 98 ? -7.586 -0.643 -1.156 1.00 92.00 98 THR A C 1
ATOM 805 O O . THR A 1 98 ? -6.748 -1.516 -1.387 1.00 92.00 98 THR A O 1
ATOM 808 N N . LEU A 1 99 ? -8.119 -0.437 0.045 1.00 92.50 99 LEU A N 1
ATOM 809 C CA . LEU A 1 99 ? -7.970 -1.357 1.158 1.00 92.50 99 LEU A CA 1
ATOM 810 C C . LEU A 1 99 ? -9.144 -2.328 1.145 1.00 92.50 99 LEU A C 1
ATOM 812 O O . LEU A 1 99 ? -10.305 -1.917 1.208 1.00 92.50 99 LEU A O 1
ATOM 816 N N . THR A 1 100 ? -8.826 -3.612 1.111 1.00 93.56 100 THR A N 1
ATOM 817 C CA . THR A 1 100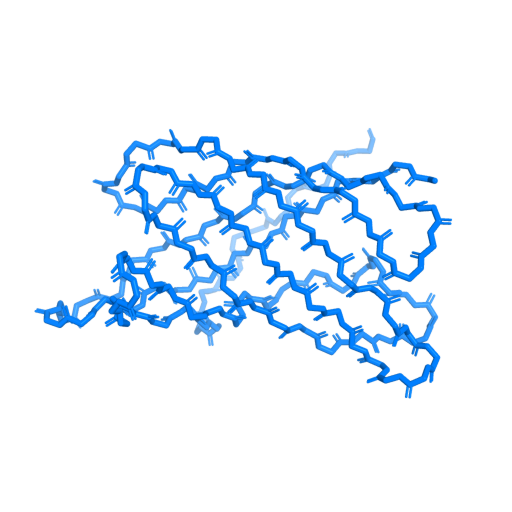 ? -9.791 -4.695 1.274 1.00 93.56 100 THR A CA 1
ATOM 818 C C . THR A 1 100 ? -9.437 -5.543 2.482 1.00 93.56 100 THR A C 1
ATOM 820 O O . THR A 1 100 ? -8.263 -5.644 2.839 1.00 93.56 100 THR A O 1
ATOM 823 N N . ARG A 1 101 ? -10.444 -6.148 3.109 1.00 91.31 101 ARG A N 1
ATOM 824 C CA . ARG A 1 101 ? -10.255 -7.176 4.128 1.00 91.31 101 ARG A CA 1
ATOM 825 C C . ARG A 1 101 ? -11.197 -8.330 3.874 1.00 91.31 101 ARG A C 1
ATOM 827 O O . ARG A 1 101 ? -12.387 -8.103 3.685 1.00 91.31 101 ARG A O 1
ATOM 834 N N . SER A 1 102 ? -10.655 -9.542 3.810 1.00 90.38 102 SER A N 1
ATOM 835 C CA . SER A 1 102 ? -11.435 -10.749 3.500 1.00 90.38 102 SER A CA 1
ATOM 836 C C . SER A 1 102 ? -12.269 -10.599 2.207 1.00 90.38 102 SER A C 1
ATOM 838 O O . SER A 1 102 ? -13.354 -11.155 2.082 1.00 90.38 102 SER A O 1
ATOM 840 N N . GLY A 1 103 ? -11.767 -9.815 1.241 1.00 86.31 103 GLY A N 1
ATOM 841 C CA . GLY A 1 103 ? -12.432 -9.518 -0.035 1.00 86.31 103 GLY A CA 1
ATOM 842 C C . GLY A 1 103 ? -13.404 -8.329 -0.026 1.00 86.31 103 GLY A C 1
ATOM 843 O O . GLY A 1 103 ? -13.814 -7.885 -1.097 1.00 86.31 103 GLY A O 1
ATOM 844 N N . GLU A 1 104 ? -13.734 -7.762 1.135 1.00 90.50 104 GLU A N 1
ATOM 845 C CA . GLU A 1 104 ? -14.622 -6.601 1.244 1.00 90.50 104 GLU A CA 1
ATOM 846 C C . GLU A 1 104 ? -13.842 -5.288 1.201 1.00 90.50 104 GLU A C 1
ATOM 848 O O . GLU A 1 104 ? -12.784 -5.161 1.818 1.00 90.50 104 GLU A O 1
ATOM 853 N N . VAL A 1 105 ? -14.361 -4.281 0.495 1.00 91.56 105 VAL A N 1
ATOM 854 C CA . VAL A 1 105 ? -13.735 -2.951 0.440 1.00 91.56 105 VAL A CA 1
ATOM 855 C C . VAL A 1 105 ? -13.944 -2.226 1.768 1.00 91.56 105 VAL A C 1
ATOM 857 O O . VAL A 1 105 ? -15.041 -1.759 2.074 1.00 91.56 105 VAL A O 1
ATOM 860 N N . LEU A 1 106 ? -12.860 -2.075 2.530 1.00 91.62 106 LEU A N 1
ATOM 861 C CA . LEU A 1 106 ? -12.859 -1.322 3.782 1.00 91.62 106 LEU A CA 1
ATOM 862 C C . LEU A 1 106 ? -12.610 0.166 3.579 1.00 91.62 106 LEU A C 1
ATOM 864 O O . LEU A 1 106 ? -12.966 0.955 4.448 1.00 91.62 106 LEU A O 1
ATOM 868 N N . GLY A 1 107 ? -11.962 0.567 2.487 1.00 91.25 107 GLY A N 1
ATOM 869 C CA . GLY A 1 107 ? -11.673 1.976 2.270 1.00 91.25 107 GLY A CA 1
ATOM 870 C C . GLY A 1 107 ? -10.791 2.275 1.071 1.00 91.25 107 GLY A C 1
ATOM 871 O O . GLY A 1 107 ? -10.298 1.382 0.380 1.00 91.25 107 GLY A O 1
ATOM 872 N N . VAL A 1 108 ? -10.580 3.568 0.844 1.00 91.06 108 VAL A N 1
ATOM 873 C CA . VAL A 1 108 ? -9.712 4.079 -0.219 1.00 91.06 108 VAL A CA 1
ATOM 874 C C . VAL A 1 108 ? -8.722 5.060 0.383 1.00 91.06 108 VAL A C 1
ATOM 876 O O . VAL A 1 108 ? -9.104 5.992 1.093 1.00 91.06 108 VAL A O 1
ATOM 879 N N . ALA A 1 109 ? -7.447 4.844 0.091 1.00 87.81 109 ALA A N 1
ATOM 880 C CA . ALA A 1 109 ? -6.403 5.813 0.324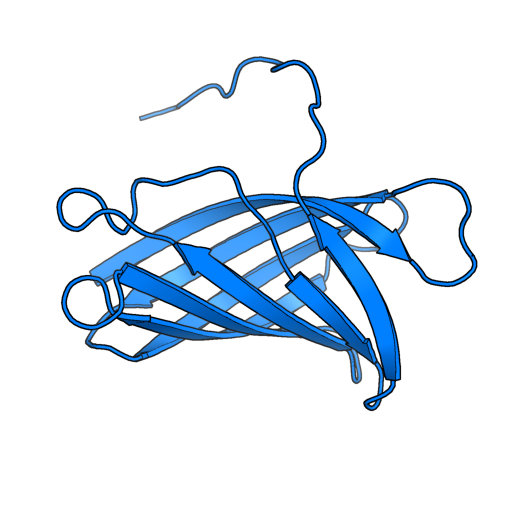 1.00 87.81 109 ALA A CA 1
ATOM 881 C C . ALA A 1 109 ? -6.212 6.679 -0.922 1.00 87.81 109 ALA A C 1
ATOM 883 O O . ALA A 1 109 ? -6.189 6.156 -2.036 1.00 87.81 109 ALA A O 1
ATOM 884 N N . ASP A 1 110 ? -6.094 7.992 -0.738 1.00 85.75 110 ASP A N 1
ATOM 885 C CA . ASP A 1 110 ? -5.773 8.947 -1.803 1.00 85.75 110 ASP A CA 1
ATOM 886 C C . ASP A 1 110 ? -4.960 10.136 -1.245 1.00 85.75 110 ASP A C 1
ATOM 888 O O . ASP A 1 110 ? -4.624 10.195 -0.058 1.00 85.75 110 ASP A O 1
ATOM 892 N N . ARG A 1 111 ? -4.605 11.104 -2.096 1.00 71.75 111 ARG A N 1
ATOM 893 C CA . ARG A 1 111 ? -3.978 12.357 -1.683 1.00 71.75 111 ARG A CA 1
ATOM 894 C C . ARG A 1 111 ? -5.059 13.404 -1.396 1.00 71.75 111 ARG A C 1
ATOM 896 O O . ARG A 1 111 ? -5.650 13.949 -2.325 1.00 71.75 111 ARG A O 1
ATOM 903 N N . LYS A 1 112 ? -5.142 13.884 -0.153 1.00 53.53 112 LYS A N 1
ATOM 904 C CA . LYS A 1 112 ? -5.568 15.270 0.108 1.00 53.53 112 LYS A CA 1
ATOM 905 C C . LYS A 1 112 ? -4.470 16.063 0.814 1.00 53.53 112 LYS A C 1
ATOM 907 O O . LYS A 1 112 ? -3.574 15.509 1.437 1.00 53.53 112 LYS A O 1
ATOM 912 N N . SER A 1 113 ? -4.438 17.362 0.522 1.00 39.38 113 SER A N 1
ATOM 913 C CA . SER A 1 113 ? -3.340 18.283 0.813 1.00 39.38 113 SER A CA 1
ATOM 914 C C . SER A 1 113 ? -3.116 18.459 2.312 1.00 39.38 113 SER A C 1
ATOM 916 O O . SER A 1 113 ? -3.819 19.239 2.948 1.00 39.38 113 SER A O 1
ATOM 918 N N . VAL A 1 114 ? -2.085 17.822 2.853 1.00 38.88 114 VAL A N 1
ATOM 919 C CA . VAL A 1 114 ? -1.500 18.257 4.121 1.00 38.88 114 VAL A CA 1
ATOM 920 C C . VAL A 1 114 ? -0.375 19.233 3.777 1.00 38.88 114 VAL A C 1
ATOM 922 O O . VAL A 1 114 ? 0.514 18.912 2.983 1.00 38.88 114 VAL A O 1
ATOM 925 N N . GLY A 1 115 ? -0.460 20.463 4.291 1.00 37.28 115 GLY A N 1
ATOM 926 C CA . GLY A 1 115 ? 0.594 21.468 4.161 1.00 37.28 115 GLY A CA 1
ATOM 927 C C . GLY A 1 115 ? 1.934 20.874 4.593 1.00 37.28 115 GLY A C 1
ATOM 928 O O . GLY A 1 115 ? 2.047 20.286 5.665 1.00 37.28 115 GLY A O 1
ATOM 929 N N . TRP A 1 116 ? 2.929 20.970 3.716 1.00 32.75 116 TRP A N 1
ATOM 930 C CA . TRP A 1 116 ? 4.238 20.351 3.888 1.00 32.75 116 TRP A CA 1
ATOM 931 C C . TRP A 1 116 ? 4.966 20.897 5.125 1.00 32.75 116 TRP A C 1
ATOM 933 O O . TRP A 1 116 ? 5.568 21.969 5.081 1.00 32.75 116 TRP A O 1
ATOM 943 N N . GLY A 1 117 ? 5.003 20.110 6.200 1.00 32.94 117 GLY A N 1
ATOM 944 C CA . GLY A 1 117 ? 6.136 20.111 7.119 1.00 32.94 117 GLY A CA 1
ATOM 945 C C . GLY A 1 117 ? 7.326 19.454 6.416 1.00 32.94 117 GLY A C 1
ATOM 946 O O . GLY A 1 117 ? 7.221 18.316 5.966 1.00 32.94 117 GLY A O 1
ATOM 947 N N . LYS A 1 118 ? 8.419 20.209 6.253 1.00 33.19 118 LYS A N 1
ATOM 948 C CA . LYS A 1 118 ? 9.697 19.830 5.619 1.00 33.19 118 LYS A CA 1
ATOM 949 C C . LYS A 1 118 ? 10.023 18.330 5.724 1.00 33.19 118 LYS A C 1
ATOM 951 O O . LYS A 1 118 ? 10.350 17.834 6.797 1.00 33.19 118 LYS A O 1
ATOM 956 N N . VAL A 1 119 ? 10.066 17.649 4.577 1.00 36.31 119 VAL A N 1
ATOM 957 C CA . VAL A 1 119 ? 10.813 16.393 4.431 1.00 36.31 119 VAL A CA 1
ATOM 958 C C . VAL A 1 119 ? 12.298 16.741 4.518 1.00 36.31 119 VAL A C 1
ATOM 960 O O . VAL A 1 119 ? 12.864 17.301 3.578 1.00 36.31 119 VAL A O 1
ATOM 963 N N . VAL A 1 120 ? 12.916 16.450 5.661 1.00 31.36 120 VAL A N 1
ATOM 964 C CA . VAL A 1 120 ? 14.373 16.477 5.808 1.00 31.36 120 VAL A CA 1
ATOM 965 C C . VAL A 1 120 ? 14.921 15.271 5.047 1.00 31.36 120 VAL A C 1
ATOM 967 O O . VAL A 1 120 ? 14.564 14.129 5.326 1.00 31.36 120 VAL A O 1
ATOM 970 N N . ARG A 1 121 ? 15.726 15.544 4.019 1.00 29.94 121 ARG A N 1
ATOM 971 C CA . ARG A 1 121 ? 16.542 14.538 3.339 1.00 29.94 121 ARG A CA 1
ATOM 972 C C . ARG A 1 121 ? 17.888 14.505 4.045 1.00 29.94 121 ARG A C 1
ATOM 974 O O . ARG A 1 121 ? 18.628 15.479 3.947 1.00 29.94 121 ARG A O 1
ATOM 981 N N . GLU A 1 122 ? 18.185 13.415 4.731 1.00 29.36 122 GLU A N 1
ATOM 982 C CA . GLU A 1 122 ? 19.560 13.082 5.099 1.00 29.36 122 GLU A CA 1
ATOM 983 C C . GLU A 1 122 ? 20.130 12.181 3.995 1.00 29.36 122 GLU A C 1
ATOM 985 O O . GLU A 1 122 ? 19.429 11.298 3.488 1.00 29.36 122 GLU A O 1
ATOM 990 N N . TRP A 1 123 ? 21.337 12.533 3.544 1.00 41.44 123 TRP A N 1
ATOM 991 C CA . TRP A 1 123 ? 22.081 11.915 2.445 1.00 41.44 123 TRP A CA 1
ATOM 992 C C . TRP A 1 123 ? 22.889 10.716 2.925 1.00 41.44 123 TRP A C 1
ATOM 994 O O . TRP A 1 123 ? 23.408 10.790 4.060 1.00 41.44 123 TRP A O 1
#

Radius of gyration: 14.32 Å; chains: 1; bounding box: 40×33×37 Å

Foldseek 3Di:
DKDWAKAWFWKDFPPDPDTWIKMWIWIWDDDDQKIKIWTWIDTPPDDIWIKIFIWGQDCPPQQKIWTWIDTDQFKIKTFMDGHHNVCRPPDYYWGFIFIDGPRHGGTTTTHDDDDDDDPDDDD

Secondary structure (DSSP, 8-state):
-EEEEEEEEEEEETT-SSPEEEEEEEEEE-SSSEEEEEEEEEETTS--EEEEEEEEEETTTTSEEEEEEEETTTEEEEEEEE--SS-TTT------EEEEETTEEEEEEE-------------